Protein AF-A0A9X8IZ19-F1 (afdb_monomer)

Solvent-accessible surface area (backbone atoms only — not comparable to full-atom values): 3161 Å² total; per-residue (Å²): 112,34,44,41,62,58,48,16,67,76,69,75,44,57,45,71,55,45,52,48,35,40,73,68,60,56,34,65,81,36,45,76,57,86,93,46,45,41,29,44,74,84,48,63,84,60,81,76,82,80,77,124

Foldseek 3Di:
DDWLVVVCVVVVHDSVVSVVCLVVCQFPPWDDDPPIIDGDPPTDDRDPPPDD

Structure (mmCIF, N/CA/C/O backbone):
data_AF-A0A9X8IZ19-F1
#
_entry.id   AF-A0A9X8IZ19-F1
#
loop_
_atom_site.group_PDB
_atom_site.id
_atom_site.type_symbol
_atom_site.label_atom_id
_atom_site.label_alt_id
_atom_site.label_comp_id
_atom_site.label_asym_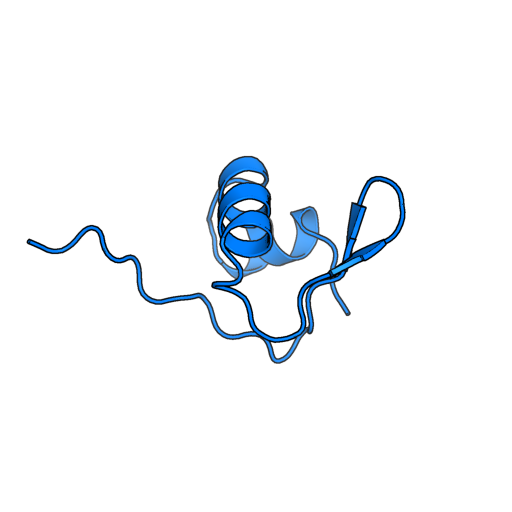id
_atom_site.label_entity_id
_atom_site.label_seq_id
_atom_site.pdbx_PDB_ins_code
_atom_site.Cartn_x
_atom_site.Cartn_y
_atom_site.Cartn_z
_atom_site.occupancy
_atom_site.B_iso_or_equiv
_atom_site.auth_seq_id
_atom_site.auth_comp_id
_atom_site.auth_asym_id
_atom_site.auth_atom_id
_atom_site.pdbx_PDB_model_num
ATOM 1 N N . MET A 1 1 ? -1.353 5.620 -9.981 1.00 82.31 1 MET A N 1
ATOM 2 C CA . MET A 1 1 ? -1.004 4.405 -9.200 1.00 82.31 1 MET A CA 1
ATOM 3 C C . MET A 1 1 ? 0.041 4.806 -8.184 1.00 82.31 1 MET A C 1
ATOM 5 O O . MET A 1 1 ? 0.987 5.480 -8.561 1.00 82.31 1 MET A O 1
ATOM 9 N N . VAL A 1 2 ? -0.120 4.381 -6.940 1.00 89.69 2 VAL A N 1
ATOM 10 C CA . VAL A 1 2 ? 0.785 4.669 -5.827 1.00 89.69 2 VAL A CA 1
ATOM 11 C C . VAL A 1 2 ? 1.530 3.417 -5.392 1.00 89.69 2 VAL A C 1
ATOM 13 O O . VAL A 1 2 ? 1.044 2.289 -5.525 1.00 89.69 2 VAL A O 1
ATOM 16 N N . SER A 1 3 ? 2.732 3.615 -4.865 1.00 89.75 3 SER A N 1
ATOM 17 C CA . SER A 1 3 ? 3.499 2.556 -4.219 1.00 89.75 3 SER A CA 1
ATOM 18 C C . SER A 1 3 ? 2.901 2.178 -2.858 1.00 89.75 3 SER A C 1
ATOM 20 O O . SER A 1 3 ? 2.161 2.943 -2.238 1.00 89.75 3 SER A O 1
ATOM 22 N N . ALA A 1 4 ? 3.280 1.010 -2.327 1.00 88.88 4 ALA A N 1
ATOM 23 C CA . ALA A 1 4 ? 2.918 0.626 -0.958 1.00 88.88 4 ALA A CA 1
ATOM 24 C C . ALA A 1 4 ? 3.368 1.653 0.099 1.00 88.88 4 ALA A C 1
ATOM 26 O O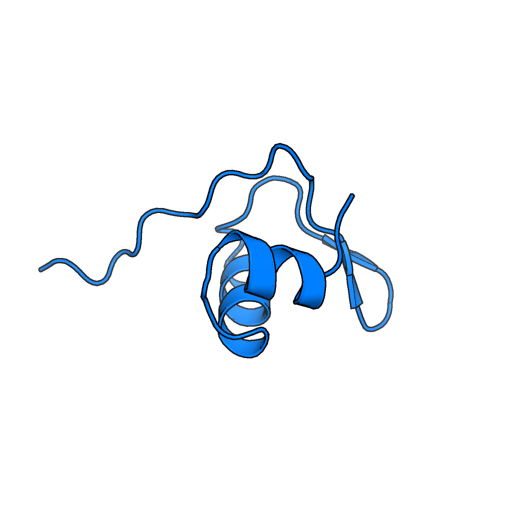 . ALA A 1 4 ? 2.739 1.754 1.148 1.00 88.88 4 ALA A O 1
ATOM 27 N N . LYS A 1 5 ? 4.435 2.416 -0.174 1.00 89.62 5 LYS A N 1
ATOM 28 C CA . LYS A 1 5 ? 4.935 3.465 0.720 1.00 89.62 5 LYS A CA 1
ATOM 29 C C . LYS A 1 5 ? 4.025 4.695 0.707 1.00 89.62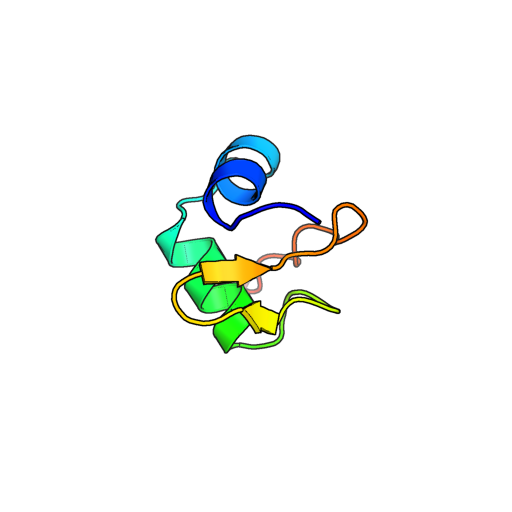 5 LYS A C 1
ATOM 31 O O . LYS A 1 5 ? 3.597 5.137 1.762 1.00 89.62 5 LYS A O 1
ATOM 36 N N . GLU A 1 6 ? 3.641 5.184 -0.466 1.00 90.88 6 GLU A N 1
ATOM 37 C CA . GLU A 1 6 ? 2.705 6.314 -0.564 1.00 90.88 6 GLU A CA 1
ATOM 38 C C . GLU A 1 6 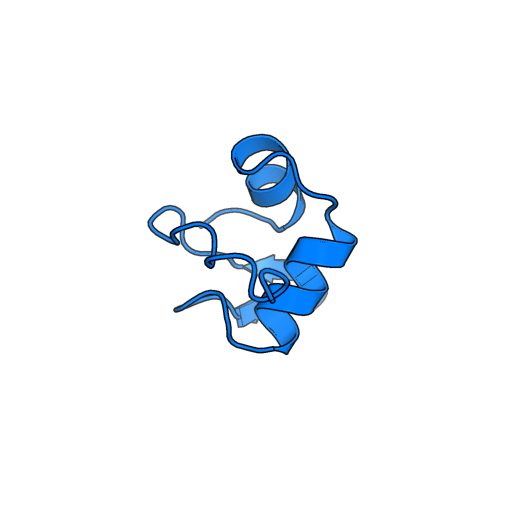? 1.323 5.954 -0.002 1.00 90.88 6 GLU A C 1
ATOM 40 O O . GLU A 1 6 ? 0.709 6.736 0.723 1.00 90.88 6 GLU A O 1
ATOM 45 N N . ALA A 1 7 ? 0.844 4.736 -0.269 1.00 89.88 7 ALA A N 1
ATOM 46 C CA . ALA A 1 7 ? -0.388 4.241 0.334 1.00 89.88 7 ALA A CA 1
ATOM 47 C C . ALA A 1 7 ? -0.267 4.121 1.870 1.00 89.88 7 ALA A C 1
ATOM 49 O O . ALA A 1 7 ? -1.250 4.340 2.577 1.00 89.88 7 ALA A O 1
ATOM 50 N N . SER A 1 8 ? 0.931 3.820 2.393 1.00 90.50 8 SER A N 1
ATOM 51 C CA . SER A 1 8 ? 1.223 3.753 3.837 1.00 90.50 8 SER A CA 1
ATOM 52 C C . SER A 1 8 ? 1.043 5.112 4.492 1.00 90.50 8 SER A C 1
ATOM 54 O O . SER A 1 8 ? 0.334 5.217 5.495 1.00 90.50 8 SER A O 1
ATOM 56 N N . GLU A 1 9 ? 1.593 6.151 3.872 1.00 90.94 9 GLU A N 1
ATOM 57 C CA . GLU A 1 9 ? 1.459 7.536 4.321 1.00 90.94 9 GLU A CA 1
ATOM 58 C C . GLU A 1 9 ? 0.005 8.017 4.214 1.00 90.94 9 GLU A C 1
ATOM 60 O O . GLU A 1 9 ? -0.529 8.586 5.165 1.00 90.94 9 GLU A O 1
ATOM 65 N N . LYS A 1 10 ? -0.685 7.701 3.108 1.00 89.50 10 LYS A N 1
ATOM 66 C CA . LYS A 1 10 ? -2.088 8.091 2.878 1.00 89.50 10 LYS A CA 1
ATOM 67 C C . LYS A 1 10 ? -3.066 7.437 3.859 1.00 89.50 10 LYS A C 1
ATOM 69 O O . LYS A 1 10 ? -4.034 8.068 4.278 1.00 89.50 10 LYS A O 1
ATOM 74 N N . TRP A 1 11 ? -2.867 6.164 4.199 1.00 88.38 11 TRP A N 1
ATOM 75 C CA . TRP A 1 11 ? -3.791 5.400 5.050 1.00 88.38 11 TRP A CA 1
ATOM 76 C C . TRP A 1 11 ? -3.370 5.320 6.522 1.00 88.38 11 TRP A C 1
ATOM 78 O O . TRP A 1 11 ? -4.141 4.790 7.339 1.00 88.38 11 TRP A O 1
ATOM 88 N N . GLY A 1 12 ? -2.172 5.815 6.850 1.00 88.69 12 GLY A N 1
ATOM 89 C CA . GLY A 1 12 ? -1.596 5.793 8.194 1.00 88.69 12 GLY A CA 1
ATOM 90 C C . GLY A 1 12 ? -1.345 4.379 8.719 1.00 88.69 12 GLY A C 1
ATOM 91 O O . GLY A 1 12 ? -1.492 4.130 9.913 1.00 88.69 12 GLY A O 1
ATOM 92 N N . ILE A 1 13 ? -1.042 3.425 7.836 1.00 88.38 13 ILE A N 1
ATOM 93 C CA . ILE A 1 13 ? -0.768 2.024 8.195 1.00 88.38 13 ILE A CA 1
ATOM 94 C C . ILE A 1 13 ? 0.598 1.617 7.670 1.00 88.38 13 ILE A C 1
ATOM 96 O O . ILE A 1 13 ? 1.034 2.132 6.651 1.00 88.38 13 ILE A O 1
ATOM 100 N N . SER A 1 14 ? 1.276 0.685 8.335 1.00 89.12 14 SER A N 1
ATOM 101 C CA . SER A 1 14 ? 2.624 0.258 7.942 1.00 89.12 14 SER A CA 1
ATOM 102 C C . SER A 1 14 ? 2.666 -0.303 6.513 1.00 89.12 14 SER A C 1
ATOM 104 O O . SER A 1 14 ? 1.747 -1.001 6.080 1.00 89.12 14 SER A O 1
ATOM 106 N N . ASP A 1 15 ? 3.777 -0.105 5.807 1.00 89.94 15 ASP A N 1
ATOM 107 C CA . ASP A 1 15 ? 4.036 -0.686 4.482 1.00 89.94 15 ASP A CA 1
ATOM 108 C C . ASP A 1 15 ? 3.817 -2.210 4.469 1.00 89.94 15 ASP A C 1
ATOM 110 O O . ASP A 1 15 ? 3.137 -2.744 3.592 1.00 89.94 15 ASP A O 1
ATOM 114 N N . ARG A 1 16 ? 4.296 -2.919 5.498 1.00 88.69 16 ARG A N 1
ATOM 115 C CA . ARG A 1 16 ? 4.114 -4.367 5.670 1.00 88.69 16 ARG A CA 1
ATOM 116 C C . ARG A 1 16 ? 2.643 -4.774 5.741 1.00 88.69 16 ARG A C 1
ATOM 118 O O . ARG A 1 16 ? 2.271 -5.834 5.238 1.00 88.69 16 ARG A O 1
ATOM 125 N N . TRP A 1 17 ? 1.813 -3.933 6.349 1.00 89.88 17 TRP A N 1
ATOM 126 C CA . TRP A 1 17 ? 0.370 -4.137 6.420 1.00 89.88 17 TRP A CA 1
ATOM 127 C C . TRP A 1 17 ? -0.282 -3.983 5.056 1.00 89.88 17 TRP A C 1
ATOM 129 O O . TRP A 1 17 ? -1.092 -4.818 4.667 1.00 89.88 17 TRP A O 1
ATOM 139 N N . ILE A 1 18 ? 0.126 -2.977 4.292 1.00 89.69 18 ILE A N 1
ATOM 140 C CA . ILE A 1 18 ? -0.346 -2.788 2.922 1.00 89.69 18 ILE A CA 1
ATOM 141 C C . ILE A 1 18 ? 0.048 -3.963 2.045 1.00 89.69 18 ILE A C 1
ATOM 143 O O . ILE A 1 18 ? -0.798 -4.511 1.349 1.00 89.69 18 ILE A O 1
ATOM 147 N N . GLN A 1 19 ? 1.296 -4.422 2.134 1.00 89.62 19 GLN A N 1
ATOM 148 C CA . GLN A 1 19 ? 1.729 -5.613 1.406 1.00 89.62 19 GLN A CA 1
ATOM 149 C C . GLN A 1 19 ? 0.885 -6.838 1.766 1.00 89.62 19 GLN A C 1
ATOM 151 O O . GLN A 1 19 ? 0.566 -7.637 0.888 1.00 89.62 19 GLN A O 1
ATOM 156 N N . LEU A 1 20 ? 0.514 -6.998 3.040 1.00 90.19 20 LEU A N 1
ATOM 157 C CA . LEU A 1 20 ? -0.373 -8.072 3.476 1.00 90.19 20 LEU A CA 1
ATOM 158 C C . LEU A 1 20 ? -1.773 -7.922 2.863 1.00 90.19 20 LEU A C 1
ATOM 160 O O . LEU A 1 20 ? -2.300 -8.897 2.341 1.00 90.19 20 LEU A O 1
ATOM 164 N N . LEU A 1 21 ? -2.346 -6.716 2.868 1.00 89.00 21 LEU A N 1
ATOM 165 C CA . LEU A 1 21 ? -3.653 -6.427 2.270 1.00 89.00 21 LEU A CA 1
ATOM 166 C C . LEU A 1 21 ? -3.661 -6.676 0.756 1.00 89.00 21 LEU A C 1
ATOM 168 O O . LEU A 1 21 ? -4.607 -7.274 0.243 1.00 89.00 21 LEU A O 1
ATOM 172 N N . CYS A 1 22 ? -2.595 -6.284 0.056 1.00 89.25 22 CYS A N 1
ATOM 173 C CA . CYS A 1 22 ? -2.424 -6.574 -1.362 1.00 89.25 22 CYS A CA 1
ATOM 174 C C . CYS A 1 22 ? -2.300 -8.084 -1.612 1.00 89.25 22 CYS A C 1
ATOM 176 O O . CYS A 1 22 ? -2.966 -8.618 -2.493 1.00 89.25 22 CYS A O 1
ATOM 178 N N . LYS A 1 23 ? -1.502 -8.801 -0.802 1.00 89.06 23 LYS A N 1
ATOM 179 C CA . LYS A 1 23 ? -1.378 -10.271 -0.879 1.00 89.06 23 LYS A CA 1
ATOM 180 C C . LYS A 1 23 ? -2.694 -10.991 -0.601 1.00 89.06 23 LYS A C 1
ATOM 182 O O . LYS A 1 23 ? -2.952 -12.027 -1.198 1.00 89.06 23 LYS A O 1
ATOM 187 N N . GLN A 1 24 ? -3.505 -10.458 0.307 1.00 89.50 24 GLN A N 1
ATOM 188 C CA . GLN A 1 24 ? -4.827 -10.986 0.637 1.00 89.50 24 GLN A CA 1
ATOM 189 C C . GLN A 1 24 ? -5.896 -10.606 -0.400 1.00 89.50 24 GLN A C 1
ATOM 191 O O . GLN A 1 24 ? -7.044 -11.009 -0.243 1.00 89.50 24 GLN A O 1
ATOM 196 N N . GLY A 1 25 ? -5.562 -9.811 -1.424 1.00 86.50 25 GLY A N 1
ATOM 197 C CA . GLY A 1 25 ? -6.526 -9.347 -2.424 1.00 86.50 25 GLY A CA 1
ATOM 198 C C . GLY A 1 25 ? -7.588 -8.399 -1.859 1.00 86.50 25 GLY A C 1
ATOM 199 O O . GLY A 1 25 ? -8.654 -8.251 -2.446 1.00 86.50 25 GLY A O 1
ATOM 200 N N . ARG A 1 26 ? -7.327 -7.757 -0.709 1.00 88.44 26 ARG A N 1
ATOM 201 C CA . ARG A 1 26 ? -8.279 -6.829 -0.070 1.00 88.44 26 ARG A CA 1
ATOM 202 C C . ARG A 1 26 ? -8.273 -5.441 -0.703 1.00 88.44 26 ARG A C 1
ATOM 204 O O . ARG A 1 26 ? -9.202 -4.674 -0.483 1.00 88.44 26 ARG A O 1
ATOM 211 N N . ILE A 1 27 ? -7.226 -5.116 -1.457 1.00 88.75 27 ILE A N 1
ATOM 212 C CA . ILE A 1 27 ? -7.099 -3.859 -2.192 1.00 88.75 27 ILE A CA 1
ATOM 213 C C . ILE A 1 27 ? -7.406 -4.159 -3.658 1.00 88.75 27 ILE A C 1
ATOM 215 O O . ILE A 1 27 ? -6.614 -4.800 -4.349 1.00 88.75 27 ILE A O 1
ATOM 219 N N . ILE A 1 28 ? -8.581 -3.726 -4.113 1.00 86.75 28 ILE A N 1
ATOM 220 C CA . ILE A 1 28 ? -9.046 -3.961 -5.482 1.00 86.75 28 ILE A CA 1
ATOM 221 C C . ILE A 1 28 ? -8.108 -3.244 -6.455 1.00 86.75 28 ILE A C 1
ATOM 223 O O . ILE A 1 28 ? -7.742 -2.092 -6.240 1.00 86.75 28 ILE A O 1
ATOM 227 N N . GLY A 1 29 ? -7.689 -3.953 -7.503 1.00 87.75 29 GLY A N 1
ATOM 228 C CA . GLY A 1 29 ? -6.772 -3.430 -8.515 1.00 87.75 29 GLY A CA 1
ATOM 229 C C . GLY A 1 29 ? -5.314 -3.321 -8.062 1.00 87.75 29 GLY A C 1
ATOM 230 O O . GLY A 1 29 ? -4.478 -2.916 -8.866 1.00 87.75 29 GLY A O 1
ATOM 231 N N . ALA A 1 30 ? -4.973 -3.700 -6.822 1.00 91.25 30 ALA A N 1
ATOM 232 C CA . ALA A 1 30 ? -3.576 -3.815 -6.426 1.00 91.25 30 ALA A CA 1
ATOM 233 C C . ALA A 1 30 ? -2.939 -5.064 -7.037 1.00 91.25 30 ALA A C 1
ATOM 235 O O . ALA A 1 30 ? -3.471 -6.170 -6.931 1.00 91.25 30 ALA A O 1
ATOM 236 N N . TYR A 1 31 ? -1.761 -4.902 -7.630 1.00 89.44 31 TYR A N 1
ATOM 237 C CA . TYR A 1 31 ? -1.002 -6.007 -8.203 1.00 89.44 31 TYR A CA 1
ATOM 238 C C . TYR A 1 31 ? 0.494 -5.834 -7.966 1.00 89.44 31 TYR A C 1
ATOM 240 O O . TYR A 1 31 ? 1.002 -4.743 -7.692 1.00 89.44 31 TYR A O 1
ATOM 248 N N . ARG A 1 32 ? 1.223 -6.948 -8.035 1.00 89.44 32 ARG A N 1
ATOM 249 C CA . ARG A 1 32 ? 2.667 -6.946 -7.824 1.00 89.44 32 ARG A CA 1
ATOM 250 C C . ARG A 1 32 ? 3.371 -6.545 -9.118 1.00 89.44 32 ARG A C 1
ATOM 252 O O . ARG A 1 32 ? 3.356 -7.301 -10.086 1.00 89.44 32 ARG A O 1
ATOM 259 N N . LEU A 1 33 ? 4.017 -5.383 -9.114 1.00 87.12 33 LEU A N 1
ATOM 260 C CA . LEU A 1 33 ? 4.844 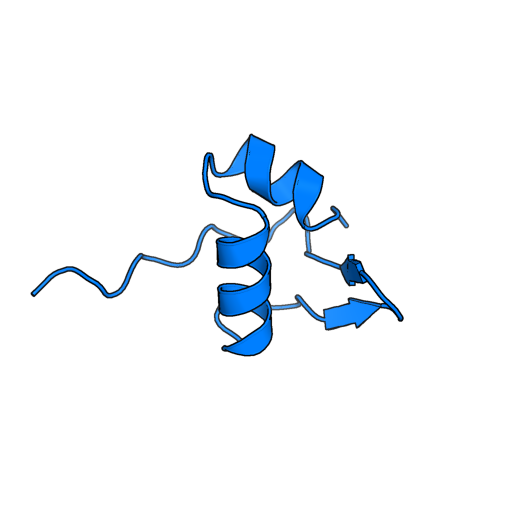-4.889 -10.211 1.00 87.12 33 LEU A CA 1
ATOM 261 C C . LEU A 1 33 ? 6.315 -5.198 -9.894 1.00 87.12 33 LEU A C 1
ATOM 263 O O . LEU A 1 33 ? 7.023 -4.417 -9.258 1.00 87.12 33 LEU A O 1
ATOM 267 N N . GLY A 1 34 ? 6.760 -6.395 -10.281 1.00 86.94 34 GLY A N 1
ATOM 268 C CA . GLY A 1 34 ? 8.103 -6.886 -9.965 1.00 86.94 34 GLY A CA 1
ATOM 269 C C . GLY A 1 34 ? 8.31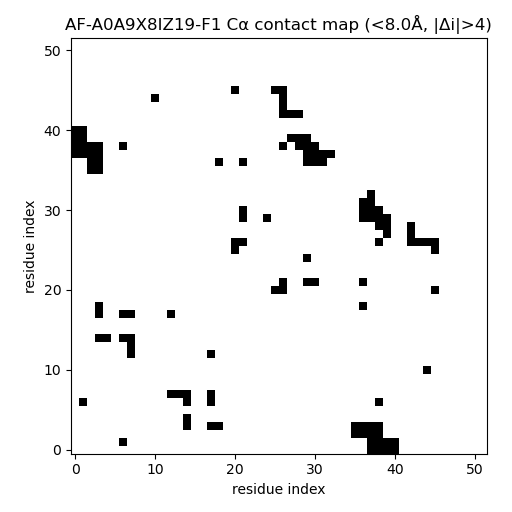1 -7.052 -8.456 1.00 86.94 34 GLY A C 1
ATOM 270 O O . GLY A 1 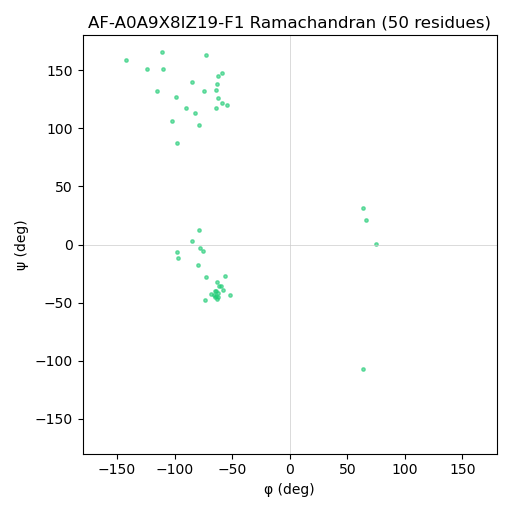34 ? 7.781 -7.987 -7.854 1.00 86.94 34 GLY A O 1
ATOM 271 N N . TRP A 1 35 ? 9.102 -6.155 -7.861 1.00 84.12 35 TRP A N 1
ATOM 272 C CA . TRP A 1 35 ? 9.458 -6.170 -6.434 1.00 84.12 35 TRP A CA 1
ATOM 273 C C . TRP A 1 35 ? 8.582 -5.237 -5.589 1.00 84.12 35 TRP A C 1
ATOM 275 O O . TRP A 1 35 ? 8.601 -5.329 -4.363 1.00 84.12 35 TRP A O 1
ATOM 285 N N . THR A 1 36 ? 7.796 -4.363 -6.224 1.00 86.81 36 THR A N 1
ATOM 286 C CA . THR A 1 36 ? 6.899 -3.426 -5.539 1.00 86.81 36 THR A CA 1
ATOM 287 C C . THR A 1 36 ? 5.431 -3.783 -5.764 1.00 86.81 36 THR A C 1
ATOM 289 O O . THR A 1 36 ? 5.086 -4.588 -6.633 1.00 86.81 36 THR A O 1
ATOM 292 N N . TRP A 1 37 ? 4.550 -3.187 -4.966 1.00 90.69 37 TRP A N 1
ATOM 293 C CA . TRP A 1 37 ? 3.107 -3.236 -5.184 1.00 90.69 37 TRP A CA 1
ATOM 294 C C . TRP A 1 37 ? 2.657 -1.959 -5.876 1.00 90.69 37 TRP A C 1
ATOM 296 O O . TRP A 1 37 ? 2.942 -0.865 -5.390 1.00 90.69 37 TRP A O 1
ATOM 306 N N . ALA A 1 38 ? 1.949 -2.123 -6.989 1.00 91.81 38 ALA A N 1
ATOM 307 C CA . ALA A 1 38 ? 1.210 -1.058 -7.640 1.00 91.81 38 ALA A CA 1
ATOM 308 C C . ALA A 1 38 ? -0.204 -1.056 -7.060 1.00 91.81 38 ALA A C 1
ATOM 310 O O . ALA A 1 38 ? -0.917 -2.056 -7.159 1.00 91.81 38 ALA A O 1
ATOM 311 N N . ILE A 1 39 ? -0.580 0.042 -6.413 1.00 91.56 39 ILE A N 1
ATOM 312 C CA . ILE A 1 39 ? -1.889 0.222 -5.790 1.00 91.56 39 ILE A CA 1
ATOM 313 C C . ILE A 1 39 ? -2.613 1.348 -6.537 1.00 91.56 39 ILE A C 1
ATOM 315 O O . ILE A 1 39 ? -2.014 2.396 -6.791 1.00 91.56 39 ILE A O 1
ATOM 319 N N . PRO A 1 40 ? -3.878 1.168 -6.933 1.00 90.50 40 PRO A N 1
ATOM 320 C CA . PRO A 1 40 ? -4.653 2.244 -7.542 1.00 90.50 40 PRO A CA 1
ATOM 321 C C . PRO A 1 40 ? -4.830 3.422 -6.569 1.00 90.50 40 PRO A C 1
ATOM 323 O O . PRO A 1 40 ? -4.935 3.230 -5.361 1.00 90.50 40 PRO A O 1
ATOM 326 N N . GLU A 1 41 ? -4.839 4.661 -7.059 1.00 86.88 41 GLU A N 1
ATOM 327 C CA . GLU A 1 41 ? -5.001 5.848 -6.190 1.00 86.88 41 GLU A CA 1
ATOM 328 C C . GLU A 1 41 ? -6.424 6.009 -5.650 1.00 86.88 41 GLU A C 1
ATOM 330 O O . GLU A 1 41 ? -6.627 6.554 -4.558 1.00 86.88 41 GLU A O 1
ATOM 335 N N . ASP A 1 42 ? -7.370 5.501 -6.432 1.00 85.69 42 ASP A N 1
ATOM 336 C CA . ASP A 1 42 ? -8.788 5.295 -6.167 1.00 85.69 42 ASP A CA 1
ATOM 337 C C . ASP A 1 42 ? -9.052 4.094 -5.249 1.00 85.69 42 ASP A C 1
ATOM 339 O O . ASP A 1 42 ? -10.187 3.888 -4.815 1.00 85.69 42 ASP A O 1
ATOM 343 N N . ALA A 1 43 ? -8.019 3.319 -4.897 1.00 86.06 43 ALA A N 1
ATOM 344 C CA . ALA A 1 43 ? -8.174 2.244 -3.937 1.00 86.06 43 ALA A CA 1
ATOM 345 C C . ALA A 1 43 ? -8.603 2.805 -2.573 1.00 86.06 43 ALA A C 1
ATOM 347 O O . ALA A 1 43 ? -7.955 3.674 -1.978 1.00 86.06 43 ALA A O 1
ATOM 348 N N . VAL A 1 44 ? -9.704 2.271 -2.055 1.00 82.69 44 VAL A N 1
ATOM 349 C CA . VAL A 1 44 ? -10.213 2.611 -0.727 1.00 82.69 44 VAL A CA 1
ATOM 350 C C . VAL A 1 44 ? -9.505 1.741 0.305 1.00 82.69 44 VAL A C 1
ATOM 352 O O . VAL A 1 44 ? -9.286 0.549 0.079 1.00 82.69 44 VAL A O 1
ATOM 355 N N . LYS A 1 45 ? -9.156 2.331 1.456 1.00 81.00 45 LYS A N 1
ATOM 356 C CA . LYS A 1 45 ? -8.603 1.584 2.589 1.00 81.00 45 LYS A CA 1
ATOM 357 C C . LYS A 1 45 ? -9.570 0.441 2.938 1.00 81.00 45 LYS A C 1
ATOM 359 O O . LYS A 1 45 ? -10.723 0.724 3.269 1.00 81.00 45 LYS A O 1
ATOM 364 N N . PRO A 1 46 ? -9.142 -0.831 2.873 1.00 81.06 46 PRO A N 1
ATOM 365 C CA . PRO A 1 46 ? -10.026 -1.940 3.193 1.00 81.06 46 PRO A CA 1
ATOM 366 C C . PRO A 1 46 ? -10.447 -1.855 4.660 1.00 81.06 46 PRO A C 1
ATOM 368 O O . PRO A 1 46 ? -9.626 -1.571 5.534 1.00 81.06 46 PRO A O 1
ATOM 371 N N . VAL A 1 47 ? -11.729 -2.112 4.928 1.00 74.25 47 VAL A N 1
ATOM 372 C CA . VAL A 1 47 ? -12.279 -2.121 6.290 1.00 74.2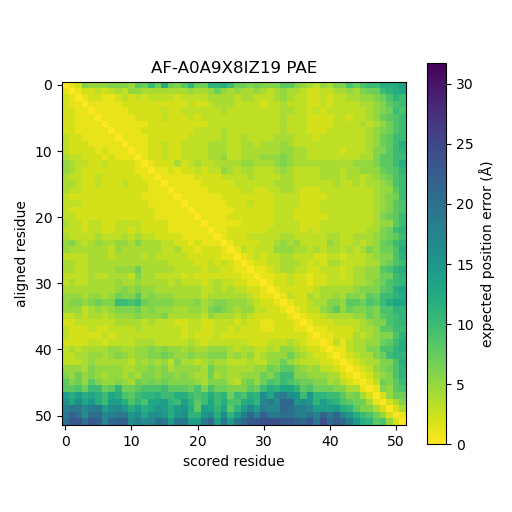5 47 VAL A CA 1
ATOM 373 C C . VAL A 1 47 ? -11.527 -3.169 7.106 1.00 74.25 47 VAL A C 1
ATOM 375 O O . VAL A 1 47 ? -11.464 -4.339 6.721 1.00 74.25 47 VAL A O 1
ATOM 378 N N . ASP A 1 48 ? -10.896 -2.763 8.204 1.00 67.31 48 ASP A N 1
ATOM 379 C CA . ASP A 1 48 ? -10.119 -3.680 9.032 1.00 67.31 48 ASP A CA 1
ATOM 380 C C . ASP A 1 48 ? -11.067 -4.730 9.633 1.00 67.31 48 ASP A C 1
ATOM 382 O O . ASP A 1 48 ? -12.015 -4.403 10.339 1.00 67.31 48 ASP A O 1
ATOM 386 N N . GLY A 1 49 ? -10.859 -6.007 9.299 1.00 63.28 49 GLY A N 1
ATOM 387 C CA . GLY A 1 49 ? -11.763 -7.096 9.690 1.00 63.28 49 GLY A CA 1
ATOM 388 C C . GLY A 1 49 ? -11.563 -7.552 11.136 1.00 63.28 49 GLY A C 1
ATOM 389 O O . GLY A 1 49 ? -12.021 -8.628 11.502 1.00 63.28 49 GLY A O 1
ATOM 390 N N . ARG A 1 50 ? -10.810 -6.787 11.938 1.00 62.56 50 ARG A N 1
ATOM 391 C CA . ARG A 1 50 ? -10.474 -7.119 13.328 1.00 62.56 50 ARG A CA 1
ATOM 392 C C . ARG A 1 50 ? -11.534 -6.700 14.341 1.00 62.56 50 ARG A C 1
ATOM 394 O O . ARG A 1 50 ? -11.325 -6.920 15.529 1.00 62.56 50 ARG A O 1
ATOM 401 N N . MET A 1 51 ? -12.659 -6.141 13.903 1.00 45.56 51 MET A N 1
ATOM 402 C CA . MET A 1 51 ? -13.801 -5.932 14.787 1.00 45.56 51 MET A CA 1
ATOM 403 C C . MET A 1 51 ? -14.550 -7.263 14.964 1.00 45.56 51 MET A C 1
ATOM 405 O O . MET A 1 51 ? -15.240 -7.719 14.053 1.00 45.56 51 MET A O 1
ATOM 409 N N . LYS A 1 52 ? -14.349 -7.901 16.120 1.00 44.06 52 LYS A N 1
ATOM 410 C CA . LYS A 1 52 ? -15.301 -8.827 16.745 1.00 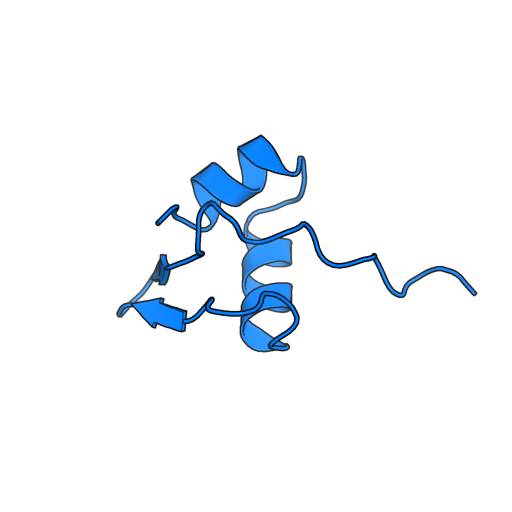44.06 52 LYS A CA 1
ATOM 411 C C . LYS A 1 52 ? -15.945 -8.119 17.925 1.00 44.06 52 LYS A C 1
ATOM 413 O O . LYS A 1 52 ? -15.234 -7.293 18.541 1.00 44.06 52 LYS A O 1
#

Secondary structure (DSSP, 8-state):
-EEHHHHHHHHTS-HHHHHHHHHTT-STT-EEETTEEEE-TTPPPPPPTT--

pLDDT: mean 84.99, std 10.24, range [44.06, 91.81]

Sequence (52 aa):
MVSAKEASEKWGISDRWIQLLCKQGRIIGAYRLGWTWAIPEDAVKPVDGRMK

Mean predicted aligned error: 4.68 Å

Nearest PDB structures (foldseek):
  6jni-assembly3_E  TM=6.868E-01  e=4.488E+00  Pseudomonas putida
  6jni-assembly2_D  TM=6.883E-01  e=4.488E+00  Pseudomonas putida
  3gpv-assembly1_A  TM=7.674E-01  e=6.752E+00  [Bacillus thuringiensis] serovar konkukian
  6jni-assembly4_G  TM=6.872E-01  e=7.227E+00  Pseudomonas putida
  6jgx-assembly1_B  TM=6.771E-01  e=8.865E+00  Pseudomonas putida

Organism: Bacillus cereus (NCBI:txid1396)

Radius of gyration: 10.2 Å; Cα contacts (8 Å, |Δi|>4): 60; chains: 1; bounding box: 25×19×27 Å